Protein AF-A0A191WEC8-F1 (afdb_monomer_lite)

Structure (mmCIF, N/CA/C/O backbone):
data_AF-A0A191WEC8-F1
#
_entry.id   AF-A0A191WEC8-F1
#
loop_
_atom_site.group_PDB
_atom_site.id
_atom_site.type_symbol
_atom_site.label_atom_id
_atom_site.label_alt_id
_atom_site.label_comp_id
_atom_site.label_asym_id
_atom_site.label_entity_id
_atom_site.label_seq_id
_atom_site.pdbx_PDB_ins_code
_atom_site.Cartn_x
_atom_site.Cartn_y
_atom_site.Cartn_z
_atom_site.occupancy
_atom_site.B_iso_or_equiv
_atom_site.auth_seq_id
_atom_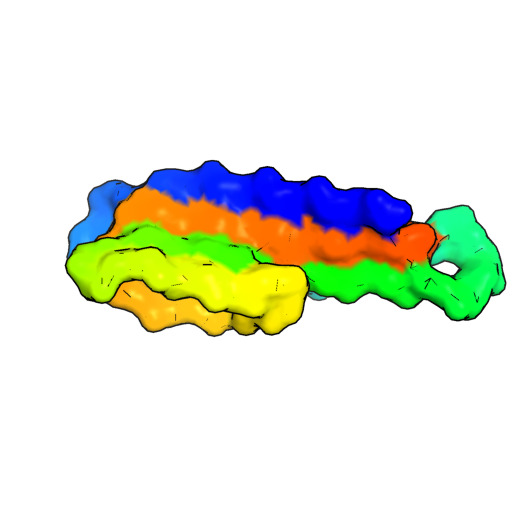site.auth_comp_id
_atom_site.auth_asym_id
_atom_site.auth_atom_id
_atom_site.pdbx_PDB_model_num
ATOM 1 N N . MET A 1 1 ? 13.887 7.465 -11.463 1.00 79.06 1 MET A N 1
ATOM 2 C CA . MET A 1 1 ? 13.212 6.695 -10.397 1.00 79.06 1 MET A CA 1
ATOM 3 C C . MET A 1 1 ? 12.110 7.561 -9.824 1.00 79.06 1 MET A C 1
ATOM 5 O O . MET A 1 1 ? 12.411 8.670 -9.398 1.00 79.06 1 MET A O 1
ATOM 9 N N . TYR A 1 2 ? 10.864 7.097 -9.864 1.00 85.69 2 TYR A N 1
ATOM 10 C CA . TYR A 1 2 ? 9.713 7.845 -9.362 1.00 85.69 2 TYR A CA 1
ATOM 11 C C . TYR A 1 2 ? 8.975 7.031 -8.305 1.00 85.69 2 TYR A C 1
ATOM 13 O O . TYR A 1 2 ? 8.759 5.830 -8.467 1.00 85.69 2 TYR A O 1
ATOM 21 N N . THR A 1 3 ? 8.579 7.711 -7.232 1.00 90.94 3 THR A N 1
ATOM 22 C CA . THR A 1 3 ? 7.841 7.116 -6.120 1.00 90.94 3 THR A CA 1
ATOM 23 C C . THR A 1 3 ? 6.529 7.857 -5.948 1.00 90.94 3 THR A C 1
ATOM 25 O O . THR A 1 3 ? 6.511 9.072 -5.755 1.00 90.94 3 THR A O 1
ATOM 28 N N . HIS A 1 4 ? 5.430 7.113 -5.967 1.00 90.44 4 HIS A N 1
ATOM 29 C CA . HIS A 1 4 ? 4.096 7.629 -5.698 1.00 90.44 4 HIS A CA 1
ATOM 30 C C . HIS A 1 4 ? 3.594 7.026 -4.393 1.00 90.44 4 HIS A C 1
ATOM 32 O O . HIS A 1 4 ? 3.460 5.809 -4.280 1.00 90.44 4 HIS A O 1
ATOM 38 N N . THR A 1 5 ? 3.327 7.876 -3.404 1.00 93.62 5 THR A N 1
ATOM 39 C CA . THR A 1 5 ? 2.716 7.460 -2.137 1.00 93.62 5 THR A CA 1
ATOM 40 C C . THR A 1 5 ? 1.313 8.034 -2.057 1.00 93.62 5 THR A C 1
ATOM 42 O O . THR A 1 5 ? 1.103 9.213 -2.339 1.00 93.62 5 THR A O 1
ATOM 45 N N . TRP A 1 6 ? 0.359 7.196 -1.671 1.00 92.88 6 TRP A N 1
ATOM 46 C CA . TRP A 1 6 ? -1.019 7.597 -1.438 1.00 92.88 6 TRP A CA 1
ATOM 47 C C . TRP A 1 6 ? -1.465 7.116 -0.063 1.00 92.88 6 TRP A C 1
ATOM 49 O O . TRP A 1 6 ? -1.301 5.942 0.265 1.00 92.88 6 TRP A O 1
ATOM 59 N N . THR A 1 7 ? -2.047 8.024 0.716 1.00 96.00 7 THR A N 1
ATOM 60 C CA . THR A 1 7 ? -2.572 7.752 2.056 1.00 96.00 7 THR A CA 1
ATOM 61 C C . THR A 1 7 ? -4.069 8.014 2.074 1.00 96.00 7 THR A C 1
ATOM 63 O O . THR A 1 7 ? -4.532 9.037 1.565 1.00 96.00 7 THR A O 1
ATOM 66 N N . TYR A 1 8 ? -4.833 7.113 2.685 1.00 93.69 8 TYR A N 1
ATOM 67 C CA . TYR A 1 8 ? -6.257 7.309 2.932 1.00 93.69 8 TYR A CA 1
ATOM 68 C C . TYR A 1 8 ? -6.611 6.968 4.377 1.00 93.69 8 TYR A C 1
ATOM 70 O O . TYR A 1 8 ? -5.984 6.118 5.009 1.00 93.69 8 TYR A O 1
ATOM 78 N N . GLN A 1 9 ? -7.630 7.656 4.886 1.00 95.44 9 GLN A N 1
ATOM 79 C CA . GLN A 1 9 ? -8.167 7.427 6.222 1.00 95.44 9 GLN A CA 1
ATOM 80 C C . GLN A 1 9 ? -9.224 6.322 6.188 1.00 95.44 9 GLN A C 1
ATOM 82 O O . GLN A 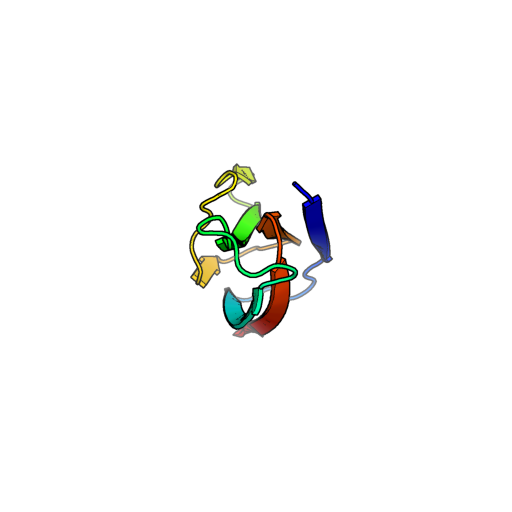1 9 ? -9.927 6.147 5.187 1.00 95.44 9 GLN A O 1
ATOM 87 N N . VAL A 1 10 ? -9.339 5.594 7.291 1.00 92.75 10 VAL A N 1
ATOM 88 C CA . VAL A 1 10 ? -10.304 4.520 7.506 1.00 92.75 10 VAL A CA 1
ATOM 89 C C . VAL A 1 10 ? -11.178 4.901 8.693 1.00 92.75 10 VAL A C 1
ATOM 91 O O . VAL A 1 10 ? -10.684 5.253 9.759 1.00 92.75 10 VAL A O 1
ATOM 94 N N . THR A 1 11 ? -12.491 4.862 8.490 1.00 88.00 11 THR A N 1
ATOM 95 C CA . THR A 1 11 ? -13.502 5.218 9.501 1.00 88.00 11 THR A CA 1
ATOM 96 C C . THR A 1 11 ? -14.347 4.017 9.921 1.00 88.00 11 THR A C 1
ATOM 98 O O . THR A 1 11 ? -15.405 4.176 10.528 1.00 88.00 11 THR A O 1
ATOM 101 N N . HIS A 1 12 ? -13.908 2.807 9.571 1.00 84.56 12 HIS A N 1
ATOM 102 C CA . HIS A 1 12 ? -14.635 1.577 9.843 1.00 84.56 12 HIS A CA 1
ATOM 103 C C . HIS A 1 12 ? -14.134 0.930 11.146 1.00 84.56 12 HIS A C 1
ATOM 105 O O . HIS A 1 12 ? -12.925 0.771 11.293 1.00 84.56 12 HIS A O 1
ATOM 111 N N . PRO A 1 13 ? -15.025 0.541 12.079 1.00 76.81 13 PRO A N 1
ATOM 112 C CA . PRO A 1 13 ? -14.623 -0.009 13.376 1.00 76.81 13 PRO A CA 1
ATOM 113 C C . PRO A 1 13 ? -14.172 -1.480 13.319 1.00 76.81 13 PRO A C 1
ATOM 115 O O . PRO A 1 13 ? -13.614 -1.977 14.292 1.00 76.81 13 PRO A O 1
ATOM 118 N N . GLY A 1 14 ? -14.448 -2.178 12.215 1.00 87.75 14 GLY A N 1
ATOM 119 C CA . GLY A 1 14 ? -14.114 -3.587 12.009 1.00 87.75 14 GLY A CA 1
ATOM 120 C C . GLY A 1 14 ? -12.737 -3.839 11.384 1.00 87.75 14 GLY A C 1
ATOM 121 O O . GLY A 1 14 ? -11.868 -2.961 11.321 1.00 87.75 14 GLY A O 1
ATOM 122 N N . ARG A 1 15 ? -12.543 -5.061 10.884 1.00 93.12 15 ARG A N 1
ATOM 123 C CA . ARG A 1 15 ? -11.277 -5.482 10.284 1.00 93.12 15 ARG A CA 1
ATOM 124 C C . ARG A 1 15 ? -11.098 -4.819 8.929 1.00 93.12 15 ARG A C 1
ATOM 126 O O . ARG A 1 15 ? -11.951 -4.910 8.048 1.00 93.12 15 ARG A O 1
ATOM 133 N N . THR A 1 16 ? -9.942 -4.200 8.730 1.00 95.00 16 THR A N 1
ATOM 134 C CA . THR A 1 16 ? -9.562 -3.589 7.459 1.00 95.00 16 THR A CA 1
ATOM 135 C C . THR A 1 16 ? -8.574 -4.485 6.729 1.00 95.00 16 THR A C 1
ATOM 137 O O . THR A 1 16 ? -7.495 -4.790 7.240 1.00 95.00 16 THR A O 1
ATOM 140 N N . ILE A 1 17 ? -8.941 -4.896 5.515 1.00 95.25 17 ILE A N 1
ATOM 141 C CA . ILE A 1 17 ? -8.083 -5.653 4.603 1.00 95.25 17 ILE A CA 1
ATOM 142 C C . ILE A 1 17 ? -7.744 -4.759 3.418 1.00 95.25 17 ILE A C 1
ATOM 144 O O . ILE A 1 17 ? -8.630 -4.262 2.715 1.00 95.25 17 ILE A O 1
ATOM 148 N N . VAL A 1 18 ? -6.451 -4.583 3.186 1.00 95.00 18 VAL A N 1
ATOM 149 C CA . VAL A 1 18 ? -5.912 -3.806 2.076 1.00 95.00 18 VAL A CA 1
ATOM 150 C C . VAL A 1 18 ? -5.083 -4.720 1.213 1.00 95.00 18 VAL A C 1
ATOM 152 O O . VAL A 1 18 ? -4.158 -5.364 1.697 1.00 95.00 18 VAL A O 1
ATOM 155 N N . GLU A 1 19 ? -5.410 -4.740 -0.068 1.00 96.00 19 GLU A N 1
ATOM 156 C CA . GLU A 1 19 ? -4.670 -5.467 -1.086 1.00 96.00 19 GLU A CA 1
ATOM 157 C C . GLU A 1 19 ? -4.240 -4.499 -2.181 1.00 96.00 19 GLU A C 1
ATOM 159 O O . GLU A 1 19 ? -5.020 -3.657 -2.640 1.00 96.00 19 GLU A O 1
ATOM 164 N N . VAL A 1 20 ? -2.991 -4.630 -2.602 1.00 95.44 20 VAL A N 1
ATOM 165 C CA . VAL A 1 20 ? -2.413 -3.918 -3.727 1.00 95.44 20 VAL A CA 1
ATOM 166 C C . VAL A 1 20 ? -1.883 -4.916 -4.740 1.00 95.44 20 VAL A C 1
ATOM 168 O O . VAL A 1 20 ? -1.297 -5.938 -4.393 1.00 95.44 20 VAL A O 1
ATOM 171 N N . ALA A 1 21 ? -2.079 -4.605 -6.014 1.00 95.19 21 ALA A N 1
ATOM 172 C CA . ALA A 1 21 ? -1.585 -5.426 -7.106 1.00 95.19 21 ALA A CA 1
ATOM 173 C C . ALA A 1 21 ? -1.040 -4.542 -8.222 1.00 95.19 21 ALA A C 1
ATOM 175 O O . ALA A 1 21 ? -1.684 -3.564 -8.614 1.00 95.19 21 ALA A O 1
ATOM 176 N N . LEU A 1 22 ? 0.126 -4.903 -8.758 1.00 93.94 22 LEU A N 1
ATOM 177 C CA . LEU A 1 22 ? 0.592 -4.400 -10.047 1.00 93.94 22 LEU A CA 1
ATOM 178 C C . LEU A 1 22 ? -0.198 -5.101 -11.150 1.00 93.94 22 LEU A C 1
ATOM 180 O O . LEU A 1 22 ? -0.202 -6.324 -11.238 1.00 93.94 22 LEU A O 1
ATOM 184 N N . THR A 1 23 ? -0.877 -4.324 -11.984 1.00 94.44 23 THR A N 1
ATOM 185 C CA . THR A 1 23 ? -1.725 -4.848 -13.063 1.00 94.44 23 THR A CA 1
ATOM 186 C C . THR A 1 23 ? -1.060 -4.753 -14.431 1.00 94.44 23 THR A C 1
ATOM 188 O O . THR A 1 23 ? -1.423 -5.494 -15.335 1.00 94.44 23 THR A O 1
ATOM 191 N N . SER A 1 24 ? -0.114 -3.829 -14.609 1.00 93.25 24 SER A N 1
ATOM 192 C CA . SER A 1 24 ? 0.692 -3.731 -15.828 1.00 93.25 24 SER A CA 1
ATOM 193 C C . SER A 1 24 ? 1.984 -2.974 -15.553 1.00 93.25 24 SER A C 1
ATOM 195 O O . SER A 1 24 ? 1.973 -2.008 -14.788 1.00 93.25 24 SER A O 1
ATOM 197 N N . VAL A 1 25 ? 3.058 -3.360 -16.235 1.00 91.94 25 VAL A N 1
ATOM 198 C CA . VAL A 1 25 ? 4.331 -2.637 -16.275 1.00 91.94 25 VAL A CA 1
ATOM 199 C C . VAL A 1 25 ? 4.790 -2.640 -17.727 1.00 91.94 25 VAL A C 1
ATOM 201 O O . VAL A 1 25 ? 4.923 -3.708 -18.314 1.00 91.94 25 VAL A O 1
ATOM 204 N N . ASN A 1 26 ? 4.975 -1.460 -18.310 1.00 89.75 26 ASN A N 1
ATOM 205 C CA . ASN A 1 26 ? 5.446 -1.301 -19.684 1.00 89.75 26 ASN A CA 1
ATOM 206 C C . ASN A 1 26 ? 6.756 -0.521 -19.673 1.00 89.75 26 ASN A C 1
ATOM 208 O O . ASN A 1 26 ? 6.818 0.524 -19.026 1.00 89.75 26 ASN A O 1
ATOM 212 N N . SER A 1 27 ? 7.769 -1.012 -20.383 1.00 88.06 27 SER A N 1
ATOM 213 C CA . SER A 1 27 ? 9.044 -0.305 -20.522 1.00 88.06 27 SER A CA 1
ATOM 214 C C . SER A 1 27 ? 8.869 1.014 -21.275 1.00 88.06 27 SER A C 1
ATOM 216 O O . SER A 1 27 ? 8.000 1.113 -22.145 1.00 88.06 27 SER A O 1
ATOM 218 N N . ILE A 1 28 ? 9.655 2.031 -20.913 1.00 83.44 28 ILE A N 1
ATOM 219 C CA . ILE A 1 28 ? 9.712 3.307 -21.651 1.00 83.44 28 ILE A CA 1
ATOM 220 C C . ILE A 1 28 ? 10.763 3.239 -22.769 1.00 83.44 28 ILE A C 1
ATOM 222 O O . ILE A 1 28 ? 10.608 3.913 -23.786 1.00 83.44 28 ILE A O 1
ATOM 226 N N . ASP A 1 29 ? 11.786 2.402 -22.612 1.00 82.00 29 ASP A N 1
ATOM 227 C CA . ASP A 1 29 ? 12.837 2.150 -23.595 1.00 82.00 29 ASP A CA 1
ATOM 228 C C . ASP A 1 29 ? 13.111 0.645 -23.768 1.00 82.00 29 ASP A C 1
ATOM 230 O O . ASP A 1 29 ? 12.559 -0.193 -23.058 1.00 82.00 29 ASP A O 1
ATOM 234 N N . ASP A 1 30 ? 13.939 0.286 -24.745 1.00 70.19 30 ASP A N 1
ATOM 235 C CA . ASP A 1 30 ? 14.327 -1.108 -25.005 1.00 70.19 30 ASP A CA 1
ATOM 236 C C . ASP A 1 30 ? 15.462 -1.592 -24.075 1.00 70.19 30 ASP A C 1
ATOM 238 O O . ASP A 1 30 ? 16.105 -2.599 -24.367 1.00 70.19 30 ASP A O 1
ATOM 242 N N . ASP A 1 31 ? 15.753 -0.866 -22.988 1.00 69.75 31 ASP A N 1
ATOM 243 C CA . ASP A 1 31 ? 16.883 -1.166 -22.109 1.00 69.75 31 ASP A CA 1
ATOM 244 C C . ASP A 1 31 ? 16.518 -2.188 -21.015 1.00 69.75 31 ASP A C 1
ATOM 246 O O . ASP A 1 31 ? 15.384 -2.250 -20.519 1.00 69.75 31 ASP A O 1
ATOM 250 N N . ASP A 1 32 ? 17.512 -2.971 -20.585 1.00 67.69 32 ASP A N 1
ATOM 251 C CA . ASP A 1 32 ? 17.399 -4.000 -19.541 1.00 67.69 32 ASP A CA 1
ATOM 252 C C . ASP A 1 32 ? 17.364 -3.348 -18.143 1.00 67.69 32 ASP A C 1
ATOM 254 O O . ASP A 1 32 ? 18.252 -3.512 -17.305 1.00 67.69 32 ASP A O 1
ATOM 258 N N . GLY A 1 33 ? 16.337 -2.539 -17.885 1.00 73.50 33 GLY A N 1
ATOM 259 C CA . GLY A 1 33 ? 16.211 -1.773 -16.644 1.00 73.50 33 GLY A CA 1
ATOM 260 C C . GLY A 1 33 ? 14.791 -1.623 -16.112 1.00 73.50 33 GLY A C 1
ATOM 261 O O . GLY A 1 33 ? 14.618 -1.075 -15.027 1.00 73.50 33 GLY A O 1
ATOM 262 N N . THR A 1 34 ? 13.764 -2.092 -16.824 1.00 85.19 34 THR A N 1
ATOM 263 C CA . THR A 1 34 ? 12.369 -1.881 -16.413 1.00 85.19 34 THR A CA 1
ATOM 264 C C . THR A 1 34 ? 12.025 -2.563 -15.096 1.00 85.19 34 THR A C 1
ATOM 266 O O . THR A 1 34 ? 12.146 -3.777 -14.937 1.00 85.19 34 THR A O 1
ATOM 269 N N . PHE A 1 35 ? 11.522 -1.769 -14.149 1.00 88.69 35 PHE A N 1
ATOM 270 C CA . PHE A 1 35 ? 11.158 -2.263 -12.831 1.00 88.69 35 PHE A CA 1
ATOM 271 C C . PHE A 1 35 ? 10.035 -1.445 -12.194 1.00 88.69 35 PHE A C 1
ATOM 273 O O . PHE A 1 35 ? 10.068 -0.215 -12.174 1.00 88.69 35 PHE A O 1
ATOM 280 N N . ALA A 1 36 ? 9.066 -2.129 -11.589 1.00 92.06 36 ALA A N 1
ATOM 281 C CA . ALA A 1 36 ? 8.063 -1.501 -10.742 1.00 92.06 36 ALA A CA 1
ATOM 282 C C . ALA A 1 36 ? 7.728 -2.380 -9.533 1.00 92.06 36 ALA A C 1
ATOM 284 O O . ALA A 1 36 ? 7.735 -3.608 -9.622 1.00 92.06 36 ALA A O 1
ATOM 285 N N . ARG A 1 37 ? 7.391 -1.743 -8.409 1.00 92.56 37 ARG A N 1
ATOM 286 C CA . ARG A 1 37 ? 6.886 -2.384 -7.186 1.00 92.56 37 ARG A CA 1
ATOM 287 C C . ARG A 1 37 ? 5.678 -1.628 -6.655 1.00 92.56 37 ARG A C 1
ATOM 289 O O . ARG A 1 37 ? 5.581 -0.415 -6.821 1.00 92.56 37 ARG A O 1
ATOM 296 N N . PHE A 1 38 ? 4.755 -2.341 -6.020 1.00 94.56 38 PHE A N 1
ATOM 297 C CA . PHE A 1 38 ? 3.593 -1.744 -5.371 1.00 94.56 38 PHE A CA 1
ATOM 298 C C . PHE A 1 38 ? 3.281 -2.499 -4.083 1.00 94.56 38 PHE A C 1
ATOM 300 O O . PHE A 1 38 ? 3.065 -3.708 -4.126 1.00 94.56 38 PHE A O 1
ATOM 307 N N . GLY A 1 39 ? 3.273 -1.788 -2.958 1.00 96.12 39 GLY A N 1
ATOM 308 C CA . GLY A 1 39 ? 3.133 -2.380 -1.629 1.00 96.12 39 GLY A CA 1
ATOM 309 C C . GLY A 1 39 ? 2.400 -1.464 -0.652 1.00 96.12 39 GLY A C 1
ATOM 310 O O . GLY A 1 39 ? 2.287 -0.251 -0.867 1.00 96.12 39 GLY A O 1
ATOM 311 N N . VAL A 1 40 ? 1.908 -2.038 0.446 1.00 96.69 40 VAL A N 1
ATOM 312 C CA . VAL A 1 40 ? 1.444 -1.263 1.605 1.00 96.69 40 VAL A CA 1
ATOM 313 C C . VAL A 1 40 ? 2.666 -0.725 2.341 1.00 96.69 40 VAL A C 1
ATOM 315 O O . VAL A 1 40 ? 3.461 -1.504 2.847 1.00 96.69 40 VAL A O 1
ATOM 318 N N . SER A 1 41 ? 2.834 0.595 2.424 1.00 96.88 41 SER A N 1
ATOM 319 C CA . SER A 1 41 ? 4.030 1.204 3.021 1.00 96.88 41 SER A CA 1
ATOM 320 C C . SER A 1 41 ? 3.877 1.514 4.508 1.00 96.88 41 SER A C 1
ATOM 322 O O . SER A 1 41 ? 4.872 1.507 5.232 1.00 96.88 41 SER A O 1
ATOM 324 N N . GLN A 1 42 ? 2.658 1.815 4.968 1.00 97.00 42 GLN A N 1
ATOM 325 C CA . GLN A 1 42 ? 2.387 2.111 6.375 1.00 97.00 42 GLN A CA 1
ATOM 326 C C . GLN A 1 42 ? 0.945 1.777 6.760 1.00 97.00 42 GLN A C 1
ATOM 328 O O . GLN A 1 42 ? 0.024 2.036 5.984 1.00 97.00 42 GLN A O 1
ATOM 333 N N . ILE A 1 43 ? 0.755 1.289 7.985 1.00 96.56 43 ILE A N 1
ATOM 334 C CA . ILE A 1 43 ? -0.549 1.210 8.649 1.00 96.56 43 ILE A CA 1
ATOM 335 C C . ILE A 1 43 ? -0.485 1.941 9.983 1.00 96.56 43 ILE A C 1
ATOM 337 O O . ILE A 1 43 ? 0.457 1.765 10.750 1.00 96.56 43 ILE A O 1
ATOM 341 N N . VAL A 1 44 ? -1.512 2.741 10.252 1.00 96.94 44 VAL A N 1
ATOM 342 C CA . VAL A 1 44 ? -1.776 3.327 11.564 1.00 96.94 44 VAL A CA 1
ATOM 343 C C . VAL A 1 44 ? -3.032 2.667 12.118 1.00 96.94 44 VAL A C 1
ATOM 345 O O . VAL A 1 44 ? -4.086 2.692 11.478 1.00 96.94 44 VAL A O 1
ATOM 348 N N . SER A 1 45 ? -2.908 2.070 13.297 1.00 95.12 45 SER A N 1
ATOM 349 C CA . SER A 1 45 ? -3.985 1.403 14.031 1.00 95.12 45 SER A CA 1
ATOM 350 C C . SER A 1 45 ? -3.966 1.812 15.505 1.00 95.12 45 SER A C 1
ATOM 352 O O . SER A 1 45 ? -3.083 2.551 15.943 1.00 95.12 45 SER A O 1
ATOM 354 N N . ASP A 1 46 ? -4.932 1.322 16.273 1.00 93.44 46 ASP A N 1
ATOM 355 C CA . ASP A 1 46 ? -4.958 1.415 17.736 1.00 93.44 46 ASP A CA 1
ATOM 356 C C . ASP A 1 46 ? -3.717 0.796 18.406 1.00 93.44 46 ASP A C 1
ATOM 358 O O . ASP A 1 46 ? -3.245 1.298 19.425 1.00 93.44 46 ASP A O 1
ATOM 362 N N . SER A 1 47 ? -3.147 -0.246 17.796 1.00 90.81 47 SER A N 1
ATOM 363 C CA . SER A 1 47 ? -1.922 -0.907 18.256 1.00 90.81 47 SER A CA 1
ATOM 364 C C . SER A 1 47 ? -0.635 -0.129 17.949 1.00 90.81 47 SER A C 1
ATOM 366 O O . SER A 1 47 ? 0.433 -0.472 18.461 1.00 90.81 47 SER A O 1
ATOM 368 N N . GLY A 1 48 ? -0.721 0.933 17.141 1.00 95.38 48 GLY A N 1
ATOM 369 C CA . GLY A 1 48 ? 0.402 1.794 16.783 1.00 95.38 48 GLY A CA 1
ATOM 370 C C . GLY A 1 48 ? 0.636 1.900 15.276 1.00 95.38 48 GLY A C 1
ATOM 371 O O . GLY A 1 48 ? -0.279 1.748 14.462 1.00 95.38 48 GLY A O 1
ATOM 372 N N . VAL A 1 49 ? 1.881 2.218 14.908 1.00 97.62 49 VAL A N 1
ATOM 373 C CA . VAL A 1 49 ? 2.296 2.484 13.522 1.00 97.62 49 VAL A CA 1
ATOM 374 C C . VAL A 1 49 ? 3.227 1.382 13.020 1.00 97.62 49 VAL A C 1
ATOM 376 O O . VAL A 1 49 ? 4.322 1.202 13.548 1.00 97.62 49 VAL A O 1
ATOM 379 N N . GLU A 1 50 ? 2.829 0.700 11.948 1.00 96.81 50 GLU A N 1
ATOM 380 C CA . GLU A 1 50 ? 3.655 -0.266 11.219 1.00 96.81 50 GLU A CA 1
ATOM 381 C C . GLU A 1 50 ? 4.201 0.383 9.941 1.00 96.81 50 GLU A C 1
ATOM 383 O O . GLU A 1 50 ? 3.429 0.918 9.147 1.00 96.81 50 GLU A O 1
ATOM 388 N N . ASN A 1 51 ? 5.519 0.327 9.714 1.00 96.75 51 ASN A N 1
ATOM 389 C CA . ASN A 1 51 ? 6.171 0.816 8.493 1.00 96.75 51 ASN A CA 1
ATOM 390 C C . ASN A 1 51 ? 6.846 -0.350 7.768 1.00 96.75 51 ASN A C 1
ATOM 392 O O . ASN A 1 51 ? 7.645 -1.061 8.374 1.00 96.75 51 ASN A O 1
ATOM 396 N N . PHE A 1 52 ? 6.570 -0.513 6.475 1.00 93.56 52 PHE A N 1
ATOM 397 C CA . PHE A 1 52 ? 7.050 -1.663 5.698 1.00 93.56 52 PHE A CA 1
ATOM 398 C C . PHE A 1 52 ? 8.116 -1.316 4.644 1.00 93.56 52 PHE A C 1
ATOM 400 O O . PHE A 1 52 ? 8.684 -2.210 4.026 1.00 93.56 52 PHE A O 1
ATOM 407 N N . GLY A 1 53 ? 8.424 -0.031 4.444 1.00 84.62 53 GLY A N 1
ATOM 408 C CA . GLY A 1 53 ? 9.411 0.407 3.451 1.00 84.62 53 GLY A CA 1
ATOM 409 C C . GLY A 1 53 ? 8.911 0.303 2.006 1.00 84.62 53 GLY A C 1
ATOM 410 O O . GLY A 1 53 ? 7.710 0.389 1.748 1.00 84.62 53 GLY A O 1
ATOM 411 N N . ASP A 1 54 ? 9.847 0.181 1.061 1.00 77.94 54 ASP A N 1
ATOM 412 C CA . ASP A 1 54 ? 9.555 0.153 -0.382 1.00 77.94 54 ASP A CA 1
ATOM 413 C C . ASP A 1 54 ? 9.027 -1.206 -0.872 1.00 77.94 54 ASP A C 1
ATOM 415 O O . ASP A 1 54 ? 8.287 -1.255 -1.854 1.00 77.94 54 ASP A O 1
ATOM 419 N N . ASP A 1 55 ? 9.325 -2.280 -0.134 1.00 79.31 55 ASP A N 1
ATOM 420 C CA . ASP A 1 55 ? 8.912 -3.663 -0.428 1.00 79.31 55 ASP A CA 1
ATOM 421 C C . ASP A 1 55 ? 7.786 -4.129 0.487 1.00 79.31 55 ASP A C 1
ATOM 423 O O . ASP A 1 55 ? 7.723 -5.282 0.920 1.00 79.31 55 ASP A O 1
ATOM 427 N N . GLY A 1 56 ? 6.897 -3.193 0.805 1.00 92.06 56 GLY A N 1
ATOM 428 C CA . GLY A 1 56 ? 5.753 -3.473 1.643 1.00 92.06 56 GLY A CA 1
ATOM 429 C C . GLY A 1 56 ? 4.911 -4.638 1.116 1.00 92.06 56 GLY A C 1
ATOM 430 O O . GLY A 1 56 ? 4.823 -4.842 -0.099 1.00 92.06 56 GLY A O 1
ATOM 431 N N . PRO A 1 57 ? 4.274 -5.412 2.009 1.00 95.44 57 PRO A N 1
ATOM 432 C CA . PRO A 1 57 ? 3.504 -6.578 1.607 1.00 95.44 57 PRO A CA 1
ATOM 433 C C . PRO A 1 57 ? 2.363 -6.187 0.649 1.00 95.44 57 PRO A C 1
ATOM 435 O O . PRO A 1 57 ? 1.776 -5.106 0.788 1.00 95.44 57 PRO A O 1
ATOM 438 N N . PRO A 1 58 ? 2.006 -7.069 -0.304 1.00 94.94 58 PRO A N 1
ATOM 439 C CA . PRO A 1 58 ? 0.914 -6.816 -1.240 1.00 94.94 58 PRO A CA 1
ATOM 440 C C . PRO A 1 58 ? -0.458 -6.878 -0.559 1.00 94.94 58 PRO A C 1
ATOM 442 O O . PRO A 1 58 ? -1.422 -6.323 -1.070 1.00 94.94 58 PRO A O 1
ATOM 445 N N . VAL A 1 59 ? -0.564 -7.537 0.598 1.00 95.56 59 VAL A N 1
ATOM 446 C CA . VAL A 1 59 ? -1.806 -7.647 1.368 1.00 95.56 59 VAL A CA 1
ATOM 447 C C . VAL A 1 59 ? -1.512 -7.441 2.844 1.00 95.56 59 VAL A C 1
ATOM 449 O O . VAL A 1 59 ? -0.578 -8.035 3.383 1.00 95.56 59 VAL A O 1
ATOM 452 N N . VAL A 1 60 ? -2.344 -6.648 3.516 1.00 95.06 60 VAL A N 1
ATOM 453 C CA . VAL A 1 60 ? -2.343 -6.531 4.974 1.00 95.06 60 VAL A CA 1
ATOM 454 C C . VAL A 1 60 ? -3.768 -6.554 5.505 1.00 95.06 60 VAL A C 1
ATOM 456 O O . VAL A 1 60 ? -4.680 -5.992 4.907 1.00 95.06 60 VAL A O 1
ATOM 459 N N . ALA A 1 61 ? -3.953 -7.198 6.653 1.00 95.00 61 ALA A N 1
ATOM 460 C CA . ALA A 1 61 ? -5.217 -7.233 7.367 1.00 95.00 61 ALA A CA 1
ATOM 461 C C . ALA A 1 61 ? -4.983 -6.879 8.839 1.00 95.00 61 ALA A C 1
ATOM 463 O O . ALA A 1 61 ? -4.206 -7.568 9.511 1.00 95.00 61 ALA A O 1
ATOM 464 N N . ARG A 1 62 ? -5.643 -5.825 9.323 1.00 95.12 62 ARG A N 1
ATOM 465 C CA . ARG A 1 62 ? -5.523 -5.308 10.696 1.00 95.12 62 ARG A CA 1
ATOM 466 C C .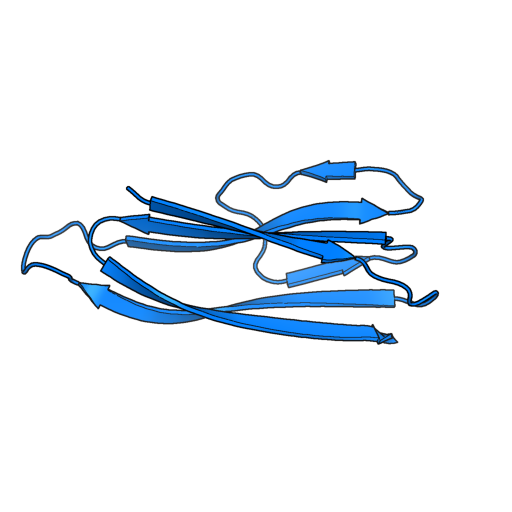 ARG A 1 62 ? -6.870 -4.819 11.215 1.00 95.12 62 ARG A C 1
ATOM 468 O O . ARG A 1 62 ? -7.702 -4.357 10.435 1.00 95.12 62 ARG A O 1
ATOM 475 N N . ASP A 1 63 ? -7.046 -4.909 12.523 1.00 94.06 63 ASP A N 1
ATOM 476 C CA . ASP A 1 63 ? -8.174 -4.313 13.236 1.00 94.06 63 ASP A CA 1
ATOM 477 C C . ASP A 1 63 ? -7.824 -2.876 13.655 1.00 94.06 63 ASP A C 1
ATOM 479 O O . ASP A 1 63 ? -6.655 -2.485 13.614 1.00 94.06 63 ASP A O 1
ATOM 483 N N . GLY A 1 64 ? -8.836 -2.066 13.983 1.00 93.50 64 GLY A N 1
ATOM 484 C CA . GLY A 1 64 ? -8.630 -0.721 14.540 1.00 93.50 64 GLY A CA 1
ATOM 485 C C . GLY A 1 64 ? -7.868 0.254 13.630 1.00 93.50 64 GLY A C 1
ATOM 486 O O . GLY A 1 64 ? -7.271 1.215 14.115 1.00 93.50 64 GLY A O 1
ATOM 487 N N . VAL A 1 65 ? -7.837 0.006 12.315 1.00 96.12 65 VAL A N 1
ATOM 488 C CA . VAL A 1 65 ? -7.079 0.820 11.354 1.00 96.12 65 VAL A CA 1
ATOM 489 C C . VAL A 1 65 ? -7.711 2.198 11.201 1.00 96.12 65 VAL A C 1
ATOM 491 O O . VAL A 1 65 ? -8.903 2.320 10.934 1.00 96.12 65 VAL A O 1
ATOM 494 N N . THR A 1 66 ? -6.884 3.238 11.290 1.00 95.88 66 THR A N 1
ATOM 495 C CA . THR A 1 66 ? -7.286 4.639 11.086 1.00 95.88 66 THR A CA 1
ATOM 496 C C . THR A 1 66 ? -6.706 5.229 9.808 1.00 95.88 66 THR A C 1
ATOM 498 O O . THR A 1 66 ? -7.327 6.085 9.183 1.00 95.88 66 THR A O 1
ATOM 501 N N . SER A 1 67 ? -5.539 4.755 9.367 1.00 96.44 67 SER A N 1
ATOM 502 C CA . SER A 1 67 ? -4.876 5.249 8.162 1.00 96.44 67 SER A CA 1
ATOM 503 C C . SER A 1 67 ? -4.048 4.159 7.498 1.00 96.44 67 SER A C 1
ATOM 505 O O . SER A 1 67 ? -3.374 3.374 8.167 1.00 96.44 67 SER A O 1
ATOM 507 N N . VAL A 1 68 ? -4.060 4.149 6.167 1.00 96.25 68 VAL A N 1
ATOM 508 C CA . VAL A 1 68 ? -3.224 3.263 5.357 1.00 96.25 68 VAL A CA 1
ATOM 509 C C . VAL A 1 68 ? -2.519 4.077 4.292 1.00 96.25 68 VAL A C 1
ATOM 511 O O . VAL A 1 68 ? -3.148 4.858 3.576 1.00 96.25 68 VAL A O 1
ATOM 514 N N . SER A 1 69 ? -1.216 3.851 4.159 1.00 96.81 69 SER A N 1
ATOM 515 C CA . SER A 1 69 ? -0.416 4.359 3.050 1.00 96.81 69 SER A CA 1
ATOM 516 C C . SER A 1 69 ? 0.035 3.214 2.157 1.00 96.81 69 SER A C 1
ATOM 518 O O . SER A 1 69 ? 0.520 2.190 2.638 1.00 96.81 69 SER A O 1
ATOM 520 N N . VAL A 1 70 ? -0.096 3.405 0.851 1.00 95.88 70 VAL A N 1
ATOM 521 C CA . VAL A 1 70 ? 0.442 2.513 -0.177 1.00 95.88 70 VAL A CA 1
ATOM 522 C C . VAL A 1 70 ? 1.483 3.265 -0.991 1.00 95.88 70 VAL A C 1
ATOM 524 O O . VAL A 1 70 ? 1.374 4.479 -1.188 1.00 95.88 70 VAL A O 1
ATOM 527 N N . ARG A 1 71 ? 2.489 2.547 -1.480 1.00 95.56 71 ARG A 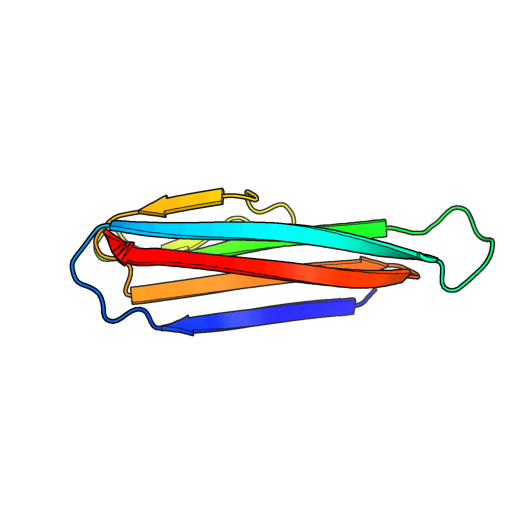N 1
ATOM 528 C CA . ARG A 1 71 ? 3.587 3.124 -2.248 1.00 95.56 71 ARG A CA 1
ATOM 529 C C . ARG A 1 71 ? 3.838 2.315 -3.501 1.00 95.56 71 ARG A C 1
ATOM 531 O O . ARG A 1 71 ? 4.046 1.107 -3.429 1.00 95.56 71 ARG A O 1
ATOM 538 N N . MET A 1 72 ? 3.853 3.008 -4.633 1.00 94.56 72 MET A N 1
ATOM 539 C CA . MET A 1 72 ? 4.325 2.476 -5.900 1.00 94.56 72 MET A CA 1
ATOM 540 C C . MET A 1 72 ? 5.688 3.072 -6.229 1.00 94.56 72 MET A C 1
ATOM 542 O O . MET A 1 72 ? 5.864 4.291 -6.220 1.00 94.56 72 MET A O 1
ATOM 546 N N . PHE A 1 73 ? 6.633 2.196 -6.529 1.00 93.00 73 PHE A N 1
ATOM 547 C CA . PHE A 1 73 ? 7.961 2.521 -7.012 1.00 93.00 73 PHE A CA 1
ATOM 548 C C . PHE A 1 73 ? 8.045 2.157 -8.487 1.00 93.00 73 PHE A C 1
ATOM 550 O O . PHE A 1 73 ? 7.641 1.057 -8.866 1.00 93.00 73 PHE A O 1
ATOM 557 N N . VAL A 1 74 ? 8.582 3.053 -9.311 1.00 92.19 74 VAL A N 1
ATOM 558 C CA . VAL A 1 74 ? 8.722 2.823 -10.748 1.00 92.19 74 VAL A CA 1
ATOM 559 C C . VAL A 1 74 ? 10.086 3.313 -11.232 1.00 92.19 74 VAL A C 1
ATOM 561 O O . VAL A 1 74 ? 10.522 4.436 -10.951 1.00 92.19 74 VAL A O 1
ATOM 564 N N . PHE A 1 75 ? 10.768 2.462 -11.985 1.00 91.31 75 PHE A N 1
ATOM 565 C CA . PHE A 1 75 ? 12.023 2.747 -12.654 1.00 91.31 75 PHE A CA 1
ATOM 566 C C . PHE A 1 75 ? 11.886 2.359 -14.127 1.00 91.31 75 PHE A C 1
ATOM 568 O O . PHE A 1 75 ? 11.477 1.245 -14.456 1.00 91.31 75 PHE A O 1
ATOM 575 N N . ASN A 1 76 ? 12.164 3.335 -14.989 1.00 90.62 76 ASN A N 1
ATOM 576 C CA . ASN A 1 76 ? 12.145 3.218 -16.444 1.00 90.62 76 ASN A CA 1
ATOM 577 C C . ASN A 1 76 ? 10.881 2.591 -17.069 1.00 90.62 76 ASN A C 1
ATOM 579 O O . ASN A 1 76 ? 10.934 1.917 -18.089 1.00 90.62 76 ASN A O 1
ATOM 583 N N . SER A 1 77 ? 9.721 2.777 -16.438 1.00 90.44 77 SER A N 1
ATOM 584 C CA . SER A 1 77 ? 8.490 2.117 -16.867 1.00 90.44 77 SER A CA 1
ATOM 585 C C . SER A 1 77 ? 7.243 2.956 -16.610 1.00 90.44 77 SER A C 1
ATOM 587 O O . SER A 1 77 ? 7.235 3.881 -15.795 1.00 90.44 77 SER A O 1
ATOM 589 N N . TYR A 1 78 ? 6.163 2.615 -17.307 1.00 90.62 78 TYR A N 1
ATOM 590 C CA . TYR A 1 78 ? 4.801 2.978 -16.949 1.00 90.62 78 TYR A CA 1
ATOM 591 C C . TYR A 1 78 ? 4.169 1.815 -16.189 1.00 90.62 78 TYR A C 1
ATOM 593 O O . TYR A 1 78 ? 3.956 0.739 -16.751 1.00 90.62 78 TYR A O 1
ATOM 601 N N . ALA A 1 79 ? 3.829 2.035 -14.921 1.00 92.75 79 ALA A N 1
ATOM 602 C CA . ALA A 1 79 ? 3.159 1.044 -14.091 1.00 92.75 79 ALA A CA 1
ATOM 603 C C . ALA A 1 79 ? 1.701 1.434 -13.827 1.00 92.75 79 ALA A C 1
ATOM 605 O O . ALA A 1 79 ? 1.373 2.601 -13.608 1.00 92.75 79 ALA A O 1
ATOM 606 N N . ARG A 1 80 ? 0.817 0.437 -13.813 1.00 94.38 80 ARG A N 1
ATOM 607 C CA . ARG A 1 80 ? -0.548 0.564 -13.297 1.00 94.38 80 ARG A CA 1
ATOM 608 C C . ARG A 1 80 ? -0.722 -0.432 -12.170 1.00 94.38 80 ARG A C 1
ATOM 610 O O . ARG A 1 80 ? -0.310 -1.585 -12.285 1.00 94.38 80 ARG A O 1
ATOM 617 N N . GLY A 1 81 ? -1.376 0.011 -11.108 1.00 93.06 81 GLY A N 1
ATOM 618 C CA . GLY A 1 81 ? -1.757 -0.842 -10.000 1.00 93.06 81 GLY A CA 1
ATOM 619 C C . GLY A 1 81 ? -3.189 -0.589 -9.567 1.00 93.06 81 GLY A C 1
ATOM 620 O O . GLY A 1 81 ? -3.806 0.415 -9.929 1.00 93.06 81 GLY A O 1
ATOM 621 N N . ARG A 1 82 ? -3.710 -1.522 -8.781 1.00 95.00 82 ARG A N 1
ATOM 622 C CA . ARG A 1 82 ? -5.031 -1.452 -8.163 1.00 95.00 82 ARG A CA 1
ATOM 623 C C . ARG A 1 82 ? -4.888 -1.561 -6.652 1.00 95.00 82 ARG A C 1
ATOM 625 O O . ARG A 1 82 ? -4.088 -2.357 -6.174 1.00 95.00 82 ARG A O 1
ATOM 632 N N . VAL A 1 83 ? -5.701 -0.792 -5.930 1.00 94.38 83 VAL A N 1
ATOM 633 C CA . VAL A 1 83 ? -5.900 -0.941 -4.485 1.00 94.38 83 VAL A CA 1
ATOM 634 C C . VAL A 1 83 ? -7.319 -1.440 -4.246 1.00 94.38 83 VAL A C 1
ATOM 636 O O . VAL A 1 83 ? -8.282 -0.805 -4.681 1.00 94.38 83 VAL A O 1
ATOM 639 N N . SER A 1 84 ? -7.447 -2.564 -3.555 1.00 94.19 84 SER A N 1
ATOM 640 C CA . SER A 1 84 ? -8.714 -3.110 -3.076 1.00 94.19 84 SER A CA 1
ATOM 641 C C . SER A 1 84 ? -8.801 -2.913 -1.563 1.00 94.19 84 SER A C 1
ATOM 643 O O . SER A 1 84 ? -7.842 -3.171 -0.838 1.00 94.19 84 SER A O 1
ATOM 645 N N . ARG A 1 85 ? -9.950 -2.418 -1.094 1.00 91.31 85 ARG A N 1
ATOM 646 C CA . ARG A 1 85 ? -10.217 -2.109 0.317 1.00 91.31 85 ARG A CA 1
ATOM 647 C C . ARG A 1 85 ? -11.457 -2.874 0.739 1.00 91.31 85 ARG A C 1
ATOM 649 O O . ARG A 1 85 ?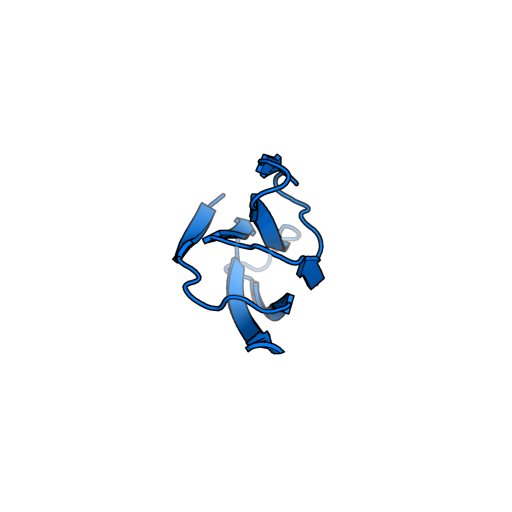 -12.524 -2.626 0.180 1.00 91.31 85 ARG A O 1
ATOM 656 N N . ASN A 1 86 ? -11.306 -3.788 1.687 1.00 90.44 86 ASN A N 1
ATOM 657 C CA . ASN A 1 86 ? -12.412 -4.560 2.236 1.00 90.44 86 ASN A CA 1
ATOM 658 C C . ASN A 1 86 ? -12.532 -4.273 3.731 1.00 90.44 86 ASN A C 1
ATOM 660 O O . ASN A 1 86 ? -11.527 -4.239 4.443 1.00 90.44 86 ASN A O 1
ATOM 664 N N . PHE A 1 87 ? -13.767 -4.083 4.180 1.00 84.75 87 PHE A N 1
ATOM 665 C CA . PHE A 1 87 ? -14.113 -3.771 5.560 1.00 84.75 87 PHE A CA 1
ATOM 666 C C . PHE A 1 87 ? -15.113 -4.823 6.033 1.00 84.75 87 PHE A C 1
ATOM 668 O O . PHE A 1 87 ? -16.125 -5.028 5.356 1.00 84.75 87 PHE A O 1
ATOM 675 N N . TRP A 1 88 ? -14.774 -5.524 7.112 1.00 76.81 88 TRP A N 1
ATOM 676 C CA . TRP A 1 88 ? -15.549 -6.629 7.681 1.00 76.81 88 TRP A CA 1
ATOM 677 C C . TRP A 1 88 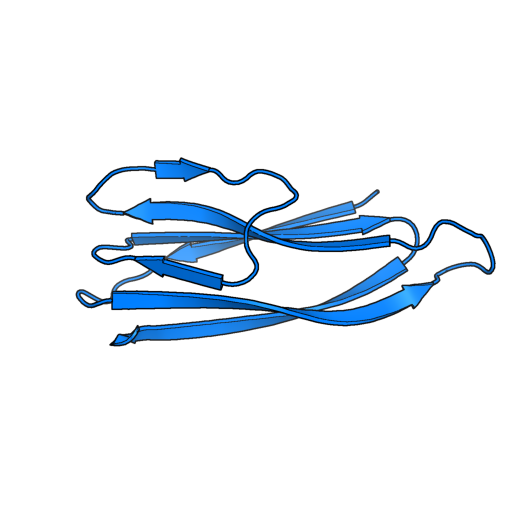? -15.923 -6.340 9.128 1.00 76.81 88 TRP A C 1
ATOM 679 O O . TRP A 1 88 ? -15.021 -5.902 9.880 1.00 76.81 88 TRP A O 1
#

Foldseek 3Di:
DDKDKDKDFDPAQAKKKKAKDWPDKAALDPDPKWDKDKAWQWWQAPVGIDGQPRNHHRMDMDGRTTMTMMMMDTDRIDIDMDMDIDGD

Radius of gyration: 14.25 Å; chains: 1; bounding box: 33×16×43 Å

Sequence (88 aa):
MYTHTWTYQVTHPGRTIVEVALTSVNSIDDDDGTFARFGVSQIVSDSGVENFGDDGPPVVARDGVTSVSVRMFVFNSYARGRVSRNFW

pLDDT: mean 91.12, std 6.66, range [67.69, 97.62]

Organism: NCBI:txid453304

Secondary structure (DSSP, 8-state):
-EEEEEEEE---SS-EEEEEEEEEEEESSSSTT-EEEEEEEEEEETTEEEE--TT--SEEEESSEEEEEEEEEEESEEEEEEEEEEE-